Protein AF-A0A970XCH8-F1 (afdb_monomer_lite)

pLDDT: mean 86.99, std 11.62, range [52.06, 97.81]

Structure (mmCIF, N/CA/C/O backbone):
data_AF-A0A970XCH8-F1
#
_entry.id   AF-A0A970XCH8-F1
#
loop_
_atom_site.group_PDB
_atom_site.id
_atom_site.type_symbol
_atom_site.label_atom_id
_atom_site.label_alt_id
_atom_site.label_comp_id
_atom_site.label_asym_id
_atom_site.label_entity_id
_atom_site.label_seq_id
_atom_site.pdbx_PDB_ins_code
_atom_site.Cartn_x
_atom_site.Cartn_y
_atom_site.Cartn_z
_atom_site.occupancy
_atom_site.B_iso_or_equiv
_atom_site.auth_seq_id
_atom_site.auth_comp_id
_atom_site.auth_asym_id
_atom_site.auth_atom_id
_atom_site.pdbx_PDB_model_num
ATOM 1 N N . GLY A 1 1 ? -8.167 7.385 -9.456 1.00 76.62 1 GLY A N 1
ATOM 2 C CA . GLY A 1 1 ? -9.106 6.393 -8.897 1.00 76.62 1 GLY A CA 1
ATOM 3 C C . GLY A 1 1 ? -8.895 6.317 -7.401 1.00 76.62 1 GLY A C 1
ATOM 4 O O . GLY A 1 1 ? -7.996 6.985 -6.910 1.00 76.62 1 GLY A O 1
ATOM 5 N N . TRP A 1 2 ? -9.707 5.544 -6.682 1.00 89.06 2 TRP A N 1
ATOM 6 C CA . TRP A 1 2 ? -9.371 5.169 -5.305 1.00 89.06 2 TRP A CA 1
ATOM 7 C C . TRP A 1 2 ? -8.299 4.080 -5.329 1.00 89.06 2 TRP A C 1
ATOM 9 O O . TRP A 1 2 ? -8.324 3.217 -6.204 1.00 89.06 2 TRP A O 1
ATOM 19 N N . GLU A 1 3 ? -7.374 4.124 -4.376 1.00 94.06 3 GLU A N 1
ATOM 20 C CA . GLU A 1 3 ? -6.259 3.183 -4.306 1.00 94.06 3 GLU A CA 1
ATOM 21 C C . GLU A 1 3 ? -6.601 2.025 -3.360 1.00 94.06 3 GLU A C 1
ATOM 23 O O . GLU A 1 3 ? -7.026 2.237 -2.219 1.00 94.06 3 GLU A O 1
ATOM 28 N N . HIS A 1 4 ? -6.395 0.795 -3.831 1.00 96.19 4 HIS A N 1
ATOM 29 C CA . HIS A 1 4 ? -6.577 -0.416 -3.038 1.00 96.19 4 HIS A CA 1
ATOM 30 C C . HIS A 1 4 ? -5.249 -1.163 -2.962 1.00 96.19 4 HIS A C 1
ATOM 32 O O . HIS A 1 4 ? -4.739 -1.633 -3.980 1.00 96.19 4 HIS A O 1
ATOM 38 N N . SER A 1 5 ? -4.705 -1.322 -1.756 1.00 96.06 5 SER A N 1
ATOM 39 C CA . SER A 1 5 ? -3.358 -1.865 -1.540 1.00 96.06 5 SER A CA 1
ATOM 40 C C . SER A 1 5 ? -3.157 -3.220 -2.225 1.00 96.06 5 SER A C 1
ATOM 42 O O . SER A 1 5 ? -2.187 -3.399 -2.954 1.00 96.06 5 SER A O 1
ATOM 44 N N . VAL A 1 6 ? -4.120 -4.138 -2.089 1.00 96.00 6 VAL A N 1
ATOM 45 C CA . VAL A 1 6 ? -4.068 -5.478 -2.711 1.00 96.00 6 VAL A CA 1
ATOM 46 C C . VAL A 1 6 ? -4.098 -5.425 -4.242 1.00 96.00 6 VAL A C 1
ATOM 48 O O . VAL A 1 6 ? -3.412 -6.205 -4.894 1.00 96.00 6 VAL A O 1
ATOM 51 N N . ALA A 1 7 ? -4.843 -4.491 -4.839 1.00 96.44 7 ALA A N 1
ATOM 52 C CA . ALA A 1 7 ? -4.848 -4.330 -6.291 1.00 96.44 7 ALA A CA 1
ATOM 53 C C . ALA A 1 7 ? -3.484 -3.814 -6.771 1.00 96.44 7 ALA A C 1
ATOM 55 O O . ALA A 1 7 ? -2.916 -4.313 -7.743 1.00 96.44 7 ALA A O 1
ATOM 56 N N . ASN A 1 8 ? -2.906 -2.869 -6.031 1.00 95.88 8 ASN A N 1
ATOM 57 C CA . ASN A 1 8 ? -1.614 -2.277 -6.358 1.00 95.88 8 ASN A CA 1
ATOM 58 C C . ASN A 1 8 ? -0.458 -3.277 -6.203 1.00 95.88 8 ASN A C 1
ATOM 60 O O . ASN A 1 8 ? 0.506 -3.198 -6.964 1.00 95.88 8 ASN A O 1
ATOM 64 N N . MET A 1 9 ? -0.579 -4.258 -5.297 1.00 95.75 9 MET A N 1
ATOM 65 C CA . MET A 1 9 ? 0.337 -5.407 -5.192 1.00 95.75 9 MET A CA 1
ATOM 66 C C . MET A 1 9 ? 0.357 -6.287 -6.447 1.00 95.75 9 MET A C 1
ATOM 68 O O . MET A 1 9 ? 1.323 -7.016 -6.646 1.00 95.75 9 MET A O 1
ATOM 72 N N . TYR A 1 10 ? -0.666 -6.226 -7.301 1.00 95.25 10 TYR A N 1
ATOM 73 C CA . TYR A 1 10 ? -0.659 -6.899 -8.598 1.00 95.25 10 TYR A CA 1
ATOM 74 C C . TYR A 1 10 ? -0.209 -5.954 -9.717 1.00 95.25 10 TYR A C 1
ATOM 76 O O . TYR A 1 10 ? 0.752 -6.243 -10.430 1.00 95.25 10 TYR A O 1
ATOM 84 N N . PHE A 1 11 ? -0.871 -4.803 -9.856 1.00 94.06 11 PHE A N 1
ATOM 85 C CA . PHE A 1 11 ? -0.683 -3.933 -11.018 1.00 94.06 11 PHE A CA 1
ATOM 86 C C . PHE A 1 11 ? 0.710 -3.306 -11.097 1.00 94.06 11 PHE A C 1
ATOM 88 O O . PHE A 1 11 ? 1.292 -3.259 -12.181 1.00 94.06 11 PHE A O 1
ATOM 95 N N . VAL A 1 12 ? 1.267 -2.841 -9.974 1.00 93.19 12 VAL A N 1
ATOM 96 C CA . VAL A 1 12 ? 2.572 -2.162 -9.992 1.00 93.19 12 VAL A CA 1
ATOM 97 C C . VAL A 1 12 ? 3.714 -3.154 -10.247 1.00 93.19 12 VAL A C 1
ATOM 99 O O . VAL A 1 12 ? 4.528 -2.877 -11.130 1.00 93.19 12 VAL A O 1
ATOM 102 N N . PRO A 1 13 ? 3.769 -4.335 -9.593 1.00 93.69 13 PRO A N 1
ATOM 103 C CA . PRO A 1 13 ? 4.734 -5.374 -9.954 1.00 93.69 13 PRO A CA 1
ATOM 104 C C . PRO A 1 13 ? 4.594 -5.878 -11.391 1.00 93.69 13 PRO A C 1
ATOM 106 O O . PRO A 1 13 ? 5.606 -6.062 -12.065 1.00 93.69 13 PRO A O 1
ATOM 109 N N . ALA A 1 14 ? 3.369 -6.051 -11.898 1.00 92.88 14 ALA A N 1
ATOM 110 C CA . ALA A 1 14 ? 3.156 -6.426 -13.295 1.00 92.88 14 ALA A CA 1
ATOM 111 C C . ALA A 1 14 ? 3.728 -5.370 -14.257 1.00 92.88 14 ALA A C 1
ATOM 113 O O . ALA A 1 14 ? 4.415 -5.719 -15.216 1.00 92.88 14 ALA A O 1
ATOM 114 N N . GLY A 1 15 ? 3.515 -4.083 -13.964 1.00 91.19 15 GLY A N 1
ATOM 115 C CA . GLY A 1 15 ? 4.109 -2.978 -14.717 1.00 91.19 15 GLY A CA 1
ATOM 116 C C . GLY A 1 15 ? 5.638 -2.962 -14.651 1.00 91.19 15 GLY A C 1
ATOM 117 O O . GLY A 1 15 ? 6.287 -2.795 -15.679 1.00 91.19 15 GLY A O 1
ATOM 118 N N . LEU A 1 16 ? 6.220 -3.184 -13.468 1.00 91.94 16 LEU A N 1
ATOM 119 C CA . LEU A 1 16 ? 7.674 -3.262 -13.267 1.00 91.94 16 LEU A CA 1
ATOM 120 C C . LEU A 1 16 ? 8.313 -4.391 -14.084 1.00 91.94 16 LEU A C 1
ATOM 122 O O . LEU A 1 16 ? 9.345 -4.186 -14.720 1.00 91.94 16 LEU A O 1
ATOM 12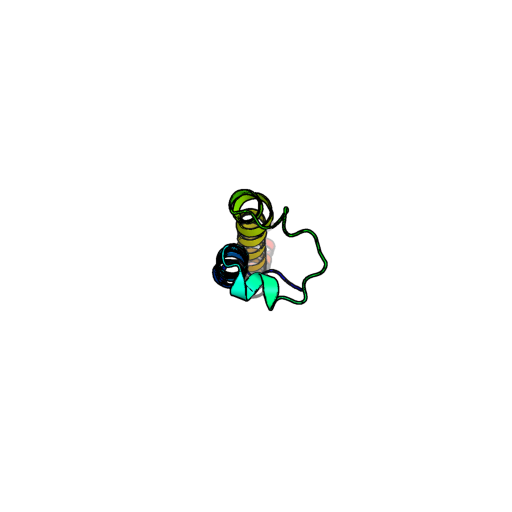6 N N . LEU A 1 17 ? 7.697 -5.574 -14.090 1.00 92.12 17 LEU A N 1
ATOM 127 C CA . LEU A 1 17 ? 8.186 -6.717 -14.864 1.00 92.12 17 LEU A CA 1
ATOM 128 C C . LEU A 1 17 ? 8.038 -6.488 -16.373 1.00 92.12 17 LEU A C 1
ATOM 130 O O . LEU A 1 17 ? 8.943 -6.831 -17.131 1.00 92.12 17 LEU A O 1
ATOM 134 N N . ALA A 1 18 ? 6.932 -5.879 -16.811 1.00 90.56 18 ALA A N 1
ATOM 135 C CA . ALA A 1 18 ? 6.726 -5.527 -18.214 1.00 90.56 18 ALA A CA 1
ATOM 136 C C . ALA A 1 18 ? 7.729 -4.466 -18.694 1.00 90.56 18 ALA A C 1
ATOM 138 O O . ALA A 1 18 ? 8.255 -4.580 -19.796 1.00 90.56 18 ALA A O 1
ATOM 139 N N . ALA A 1 19 ? 8.048 -3.476 -17.855 1.00 86.62 19 ALA A N 1
ATOM 140 C CA . ALA A 1 19 ? 9.049 -2.453 -18.155 1.00 86.62 19 ALA A CA 1
ATOM 141 C C . ALA A 1 19 ? 10.472 -3.026 -18.291 1.00 86.62 19 ALA A C 1
ATOM 143 O O . ALA A 1 19 ? 11.282 -2.479 -19.033 1.00 86.62 19 ALA A O 1
ATOM 144 N N . GLY A 1 20 ? 10.771 -4.139 -17.613 1.00 85.44 20 GLY A N 1
ATOM 145 C CA . GLY A 1 20 ? 12.046 -4.854 -17.731 1.00 85.44 20 GLY A CA 1
ATOM 146 C C . GLY A 1 20 ? 12.184 -5.728 -18.983 1.00 85.44 20 GLY A C 1
ATOM 147 O O . GLY A 1 20 ? 13.207 -6.387 -19.145 1.00 85.44 20 GLY A O 1
ATOM 148 N N . ASN A 1 21 ? 11.175 -5.775 -19.856 1.00 88.88 21 ASN A N 1
ATOM 149 C CA . ASN A 1 21 ? 11.172 -6.595 -21.063 1.00 88.88 21 ASN A CA 1
ATOM 150 C C . ASN A 1 21 ? 11.034 -5.715 -22.310 1.00 88.88 21 ASN A C 1
ATOM 152 O O . ASN A 1 21 ? 10.032 -5.027 -22.502 1.00 88.88 21 ASN A O 1
ATOM 156 N N . GLU A 1 22 ? 12.024 -5.795 -23.195 1.00 84.00 22 GLU A N 1
ATOM 157 C CA . GLU A 1 22 ? 12.117 -4.940 -24.381 1.00 84.00 22 GLU A CA 1
ATOM 158 C C . GLU A 1 22 ? 10.948 -5.117 -25.359 1.00 84.00 22 GLU A C 1
ATOM 160 O O . GLU A 1 22 ? 10.489 -4.137 -25.940 1.00 84.00 22 GLU A O 1
ATOM 165 N N . ALA A 1 23 ? 10.413 -6.333 -25.514 1.00 87.19 23 ALA A N 1
ATOM 166 C CA . ALA A 1 23 ? 9.278 -6.585 -26.400 1.00 87.19 23 ALA A CA 1
ATOM 167 C C . ALA A 1 23 ? 7.989 -5.947 -25.861 1.00 87.19 23 ALA A C 1
ATOM 169 O O . ALA A 1 23 ? 7.227 -5.349 -26.623 1.00 87.19 23 ALA A O 1
ATOM 170 N N . TYR A 1 24 ? 7.761 -6.026 -24.546 1.00 87.00 24 TYR A N 1
ATOM 171 C CA . TYR A 1 24 ? 6.623 -5.359 -23.912 1.00 87.00 24 TYR A CA 1
ATOM 172 C C . TYR A 1 24 ? 6.783 -3.841 -23.920 1.00 87.00 24 TYR A C 1
ATOM 174 O O . TYR A 1 24 ? 5.804 -3.147 -24.178 1.00 87.00 24 TYR A O 1
ATOM 182 N N . LEU A 1 25 ? 7.995 -3.323 -23.710 1.00 83.25 25 LEU A N 1
ATOM 183 C CA . LEU A 1 25 ? 8.273 -1.889 -23.760 1.00 83.25 25 LEU A CA 1
ATOM 184 C C . LEU A 1 25 ? 8.091 -1.320 -25.176 1.00 83.25 25 LEU A C 1
ATOM 186 O O . LEU A 1 25 ? 7.452 -0.281 -25.328 1.00 83.25 25 LEU A O 1
ATOM 190 N N . ALA A 1 26 ? 8.563 -2.027 -26.207 1.00 83.31 26 ALA A N 1
ATOM 191 C CA . ALA A 1 26 ? 8.394 -1.645 -27.612 1.00 83.31 26 ALA A CA 1
ATOM 192 C C . ALA A 1 26 ? 6.932 -1.718 -28.081 1.00 83.31 26 ALA A C 1
ATOM 194 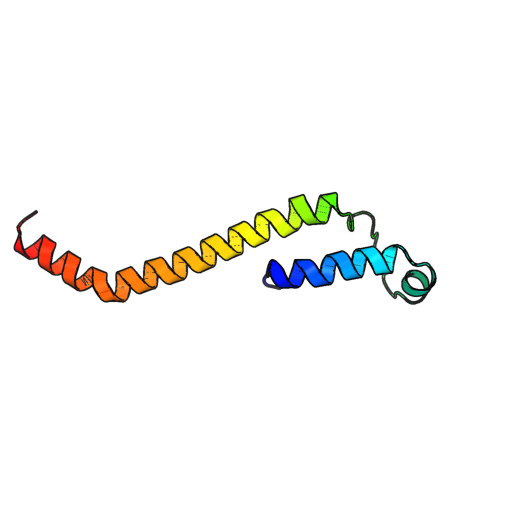O O . ALA A 1 26 ? 6.495 -0.903 -28.893 1.00 83.31 26 ALA A O 1
ATOM 195 N N . ALA A 1 27 ? 6.159 -2.676 -27.562 1.00 85.56 27 ALA A N 1
ATOM 196 C CA . ALA A 1 27 ? 4.716 -2.753 -27.790 1.00 85.56 27 ALA A CA 1
ATOM 197 C C . ALA A 1 27 ? 3.927 -1.735 -26.949 1.00 85.56 27 ALA A C 1
ATOM 199 O O . ALA A 1 27 ? 2.751 -1.469 -27.222 1.00 85.56 27 ALA A O 1
ATOM 200 N N . SER A 1 28 ? 4.548 -1.177 -25.909 1.00 79.12 28 SER A N 1
ATOM 201 C CA . SER A 1 28 ? 3.904 -0.217 -25.032 1.00 79.12 28 SER A CA 1
ATOM 202 C C . SER A 1 28 ? 3.726 1.120 -25.754 1.00 79.12 28 SER A C 1
ATOM 204 O O . SER A 1 28 ? 4.643 1.658 -26.365 1.00 79.12 28 SER A O 1
ATOM 206 N N . LYS A 1 29 ? 2.521 1.692 -25.676 1.00 78.75 29 LYS A N 1
ATOM 207 C CA . LYS A 1 29 ? 2.233 3.043 -26.193 1.00 78.75 29 LYS A CA 1
ATOM 208 C C . LYS A 1 29 ? 2.563 4.136 -25.171 1.00 78.75 29 LYS A C 1
ATOM 210 O O . LYS A 1 29 ? 2.048 5.249 -25.275 1.00 78.75 29 LYS A O 1
ATOM 215 N N . PHE A 1 30 ? 3.344 3.816 -24.140 1.00 70.38 30 PHE A N 1
ATOM 216 C CA . PHE A 1 30 ? 3.678 4.778 -23.100 1.00 70.38 30 PHE A CA 1
ATOM 217 C C . PHE A 1 30 ? 4.716 5.764 -23.641 1.00 70.38 30 PHE A C 1
ATOM 219 O O . PHE A 1 30 ? 5.859 5.410 -23.895 1.00 70.38 30 PHE A O 1
ATOM 226 N N . ALA A 1 31 ? 4.298 7.019 -23.817 1.00 55.91 31 ALA A N 1
ATOM 227 C CA . ALA A 1 31 ? 5.178 8.137 -24.171 1.00 55.91 31 ALA A CA 1
ATOM 228 C C . ALA A 1 31 ? 5.920 8.721 -22.952 1.00 55.91 31 ALA A C 1
ATOM 230 O O . ALA A 1 31 ? 6.766 9.599 -23.094 1.00 55.91 31 ALA A O 1
ATOM 231 N N . SER A 1 32 ? 5.543 8.291 -21.747 1.00 62.28 32 SER A N 1
ATOM 232 C CA . SER A 1 32 ? 5.911 8.918 -20.484 1.00 62.28 32 SER A CA 1
ATOM 233 C C . SER A 1 32 ? 7.096 8.235 -19.824 1.00 62.28 32 SER A C 1
ATOM 235 O O . 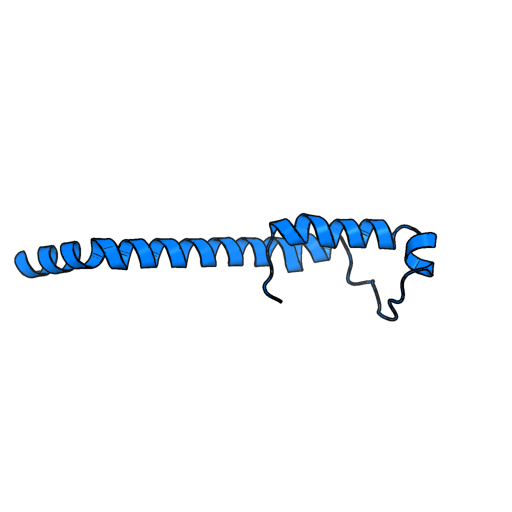SER A 1 32 ? 7.160 7.009 -19.767 1.00 62.28 32 SER A O 1
ATOM 237 N N . ASP A 1 33 ? 7.964 9.058 -19.248 1.00 75.50 33 ASP A N 1
ATOM 238 C CA . ASP A 1 33 ? 9.053 8.657 -18.372 1.00 75.50 33 ASP A CA 1
ATOM 239 C C . ASP A 1 33 ? 8.598 7.628 -17.315 1.00 75.50 33 ASP A C 1
ATOM 241 O O . ASP A 1 33 ? 7.795 7.922 -16.427 1.00 75.50 33 ASP A O 1
ATOM 245 N N . ILE A 1 34 ? 9.112 6.402 -17.434 1.00 82.44 34 ILE A N 1
ATOM 246 C CA . ILE A 1 34 ? 8.877 5.298 -16.494 1.00 82.44 34 ILE A CA 1
ATOM 247 C C . ILE A 1 34 ? 9.891 5.294 -15.339 1.00 82.44 34 ILE A C 1
ATOM 249 O O . ILE A 1 34 ? 9.881 4.369 -14.530 1.00 82.44 34 ILE A O 1
ATOM 253 N N . SER A 1 35 ? 10.731 6.328 -15.199 1.00 83.94 35 SER A N 1
ATOM 254 C CA . SER A 1 35 ? 11.723 6.456 -14.117 1.00 83.94 35 SER A CA 1
ATOM 255 C C . SER A 1 35 ? 11.119 6.371 -12.713 1.00 83.94 35 SER A C 1
ATOM 257 O O . SER A 1 35 ? 11.773 5.922 -11.771 1.00 83.94 35 SER A O 1
ATOM 259 N N . ALA A 1 36 ? 9.854 6.770 -12.554 1.00 86.00 36 ALA A N 1
ATOM 260 C CA . ALA A 1 36 ? 9.141 6.686 -11.285 1.00 86.00 36 ALA A C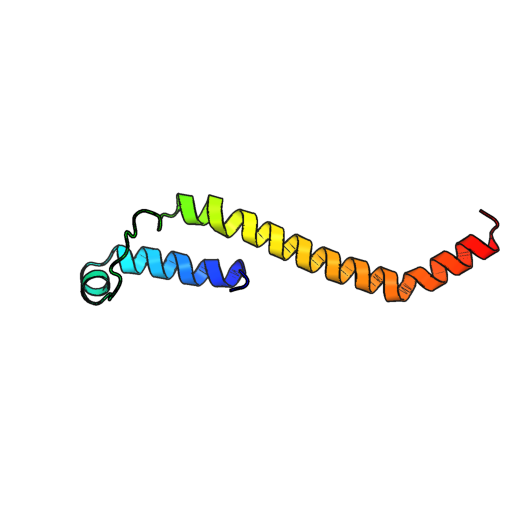A 1
ATOM 261 C C . ALA A 1 36 ? 8.699 5.254 -10.930 1.00 86.00 36 ALA A C 1
ATOM 263 O O . ALA A 1 36 ? 8.448 4.978 -9.751 1.00 86.00 36 ALA A O 1
ATOM 264 N N . LEU A 1 37 ? 8.618 4.350 -11.913 1.00 89.12 37 LEU A N 1
ATOM 265 C CA . LEU A 1 37 ? 8.212 2.958 -11.742 1.00 89.12 37 LEU A CA 1
ATOM 266 C C . LEU A 1 37 ? 9.393 2.144 -11.203 1.00 89.12 37 LEU A C 1
ATOM 268 O O . LEU A 1 37 ? 10.097 1.451 -11.929 1.00 89.12 37 LEU A O 1
ATOM 272 N N . THR A 1 38 ? 9.619 2.249 -9.896 1.00 92.50 38 THR A N 1
ATOM 273 C CA . THR A 1 38 ? 10.652 1.499 -9.172 1.00 92.50 38 THR A CA 1
ATOM 274 C C . THR A 1 38 ? 10.051 0.786 -7.969 1.00 92.50 38 THR A C 1
ATOM 276 O O . THR A 1 38 ? 9.047 1.229 -7.406 1.00 92.50 38 THR A O 1
ATOM 279 N N . TRP A 1 39 ? 10.698 -0.289 -7.515 1.00 92.69 39 TRP A N 1
ATOM 280 C CA . TRP A 1 39 ? 10.314 -0.985 -6.282 1.00 92.69 39 TRP A CA 1
ATOM 281 C C . TRP A 1 39 ? 10.318 -0.060 -5.056 1.00 92.69 39 TRP A C 1
ATOM 283 O O . TRP A 1 39 ? 9.424 -0.143 -4.215 1.00 92.69 39 TRP A O 1
ATOM 293 N N . GLY A 1 40 ? 11.283 0.865 -4.983 1.00 94.12 40 GLY A N 1
ATOM 294 C CA . GLY A 1 40 ? 11.373 1.848 -3.902 1.00 94.12 40 GLY A CA 1
ATOM 295 C C . GLY A 1 40 ? 10.205 2.836 -3.905 1.00 94.12 40 GLY A C 1
ATOM 296 O O . GLY A 1 40 ? 9.566 3.039 -2.871 1.00 94.12 40 GLY A O 1
ATOM 297 N N . SER A 1 41 ? 9.876 3.407 -5.070 1.00 93.38 41 SER A N 1
ATOM 298 C CA . SER A 1 41 ? 8.697 4.269 -5.227 1.00 93.38 41 SER A CA 1
ATOM 299 C C . SER A 1 41 ? 7.405 3.512 -4.931 1.00 93.38 41 SER A C 1
ATOM 301 O O . SER A 1 41 ? 6.546 4.042 -4.229 1.00 93.38 41 SER A O 1
ATOM 303 N N . PHE A 1 42 ? 7.272 2.272 -5.409 1.00 94.44 42 PHE A N 1
ATOM 304 C CA . PHE A 1 42 ? 6.106 1.435 -5.138 1.00 94.44 42 PHE A CA 1
ATOM 305 C C . PHE A 1 42 ? 5.895 1.242 -3.635 1.00 94.44 42 PHE A C 1
ATOM 307 O O . PHE A 1 42 ? 4.808 1.519 -3.136 1.00 94.44 42 PHE A O 1
ATOM 314 N N . PHE A 1 43 ? 6.927 0.836 -2.894 1.00 95.12 43 PHE A N 1
ATOM 315 C CA . PHE A 1 43 ? 6.784 0.563 -1.466 1.00 95.12 43 PHE A CA 1
ATOM 316 C C . PHE A 1 43 ? 6.519 1.835 -0.646 1.00 95.12 43 PHE A C 1
ATOM 318 O O . PHE A 1 43 ? 5.554 1.894 0.118 1.00 95.12 43 PHE A O 1
ATOM 325 N N . LEU A 1 44 ? 7.348 2.869 -0.827 1.00 95.50 44 LEU A N 1
ATOM 326 C CA . LEU A 1 44 ? 7.327 4.066 0.020 1.00 95.50 44 LEU A CA 1
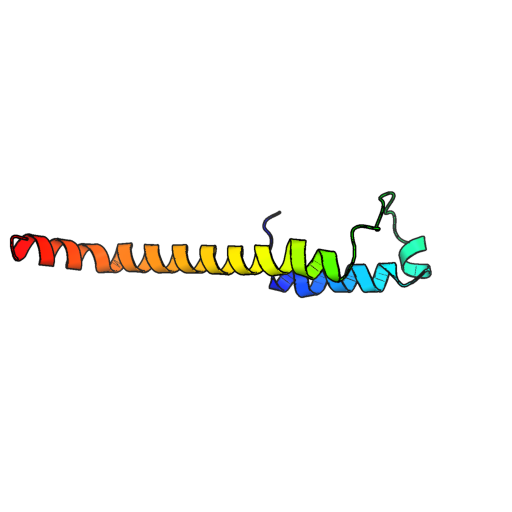ATOM 327 C C . LEU A 1 44 ? 6.228 5.060 -0.357 1.00 95.50 44 LEU A C 1
ATOM 329 O O . LEU A 1 44 ? 5.661 5.703 0.523 1.00 95.50 44 LEU A O 1
ATOM 333 N N . LYS A 1 45 ? 5.937 5.213 -1.653 1.00 94.19 45 LYS A N 1
ATOM 334 C CA . LYS A 1 45 ? 5.020 6.250 -2.151 1.00 94.19 45 LYS A CA 1
ATOM 335 C C . LYS A 1 45 ? 3.633 5.720 -2.503 1.00 94.19 45 LYS A C 1
ATOM 337 O O . LYS A 1 45 ? 2.728 6.529 -2.672 1.00 94.19 45 LYS A O 1
ATOM 342 N N . ASN A 1 46 ? 3.445 4.402 -2.606 1.00 94.94 46 ASN A N 1
ATOM 343 C CA . ASN A 1 46 ? 2.139 3.807 -2.894 1.00 94.94 46 ASN A CA 1
ATOM 344 C C . ASN A 1 46 ? 1.722 2.796 -1.815 1.00 94.94 46 ASN A C 1
ATOM 346 O O . ASN A 1 46 ? 0.771 3.052 -1.084 1.00 94.94 46 ASN A O 1
ATOM 350 N N . LEU A 1 47 ? 2.446 1.691 -1.645 1.00 95.88 47 LEU A N 1
ATOM 351 C CA . LEU A 1 47 ? 1.975 0.569 -0.837 1.00 95.88 47 LEU A CA 1
ATOM 352 C C . LEU A 1 47 ? 1.773 0.930 0.639 1.00 95.88 47 LEU A C 1
ATOM 354 O O . LEU A 1 47 ? 0.710 0.644 1.191 1.00 95.88 47 LEU A O 1
ATOM 358 N N . LEU A 1 48 ? 2.754 1.583 1.269 1.00 96.56 48 LEU A N 1
ATOM 359 C CA . LEU A 1 48 ? 2.648 2.036 2.660 1.00 96.56 48 LEU A CA 1
ATOM 360 C C . LEU A 1 48 ? 1.480 3.015 2.883 1.00 96.56 48 LEU A C 1
ATOM 362 O O . LEU A 1 48 ? 0.597 2.694 3.685 1.00 96.56 48 LEU A O 1
ATOM 366 N N . PRO A 1 49 ? 1.412 4.176 2.199 1.00 96.69 49 PRO A N 1
ATOM 367 C CA . PRO A 1 49 ? 0.342 5.141 2.444 1.00 96.69 49 PRO A CA 1
ATOM 368 C C . PRO A 1 49 ? -1.044 4.598 2.076 1.00 96.69 49 PRO A C 1
ATOM 370 O O . PRO A 1 49 ? -2.003 4.855 2.801 1.00 96.69 49 PRO A O 1
ATOM 373 N N . VAL A 1 50 ? -1.166 3.805 1.006 1.00 97.38 50 VAL A N 1
ATOM 374 C CA . VAL A 1 50 ? -2.452 3.217 0.594 1.00 97.38 50 VAL A CA 1
ATOM 375 C C . VAL A 1 50 ? -2.923 2.171 1.600 1.00 97.38 50 VAL A C 1
ATOM 377 O O . VAL A 1 50 ? -4.096 2.163 1.962 1.00 97.38 50 VAL A O 1
ATOM 380 N N . THR A 1 51 ? -2.022 1.334 2.120 1.00 97.50 51 THR A N 1
ATOM 381 C CA . THR A 1 51 ? -2.374 0.347 3.154 1.00 97.50 51 THR A CA 1
ATOM 382 C C . THR A 1 51 ? -2.849 1.032 4.433 1.00 97.50 51 THR A C 1
ATOM 384 O O . THR A 1 51 ? -3.872 0.637 4.992 1.00 97.50 51 THR A O 1
ATOM 387 N N . LEU A 1 52 ? -2.163 2.095 4.866 1.00 97.75 52 LEU A N 1
ATOM 388 C CA . LEU A 1 52 ? -2.591 2.897 6.015 1.00 97.75 52 LEU A CA 1
ATOM 389 C C . LEU A 1 52 ? -3.951 3.556 5.763 1.00 97.75 52 LEU A C 1
ATOM 391 O O . LEU A 1 52 ? -4.829 3.489 6.619 1.00 97.75 52 LEU A O 1
ATOM 395 N N . GLY A 1 53 ? -4.161 4.130 4.577 1.00 96.88 53 GLY A N 1
ATOM 396 C CA . GLY A 1 53 ? -5.442 4.718 4.186 1.00 96.88 53 GLY A CA 1
ATOM 397 C C . GLY A 1 53 ? -6.583 3.698 4.168 1.00 96.88 53 GLY A C 1
ATOM 398 O O . GLY A 1 53 ? -7.663 3.979 4.684 1.00 96.88 53 GLY A O 1
ATOM 399 N N . ASN A 1 54 ? -6.348 2.495 3.636 1.00 97.69 54 ASN A N 1
ATOM 400 C CA . ASN A 1 54 ? -7.337 1.414 3.629 1.00 97.69 54 ASN A CA 1
ATOM 401 C C . ASN A 1 54 ? -7.657 0.930 5.057 1.00 97.69 54 ASN A C 1
ATOM 403 O O . ASN A 1 54 ? -8.829 0.728 5.375 1.00 97.69 54 ASN A O 1
ATOM 407 N N . LEU A 1 55 ? -6.653 0.813 5.936 1.00 97.75 55 LEU A N 1
ATOM 408 C CA . LEU A 1 55 ? -6.847 0.452 7.345 1.00 97.75 55 LEU A CA 1
ATOM 409 C C . LEU A 1 55 ? -7.653 1.514 8.101 1.00 97.75 55 LEU A C 1
ATOM 411 O O . LEU A 1 55 ? -8.610 1.179 8.800 1.00 97.75 55 LEU A O 1
ATOM 415 N N . VAL A 1 56 ? -7.288 2.790 7.957 1.00 97.81 56 VAL A N 1
ATOM 416 C CA . VAL A 1 56 ? -8.003 3.909 8.584 1.00 97.81 56 VAL A CA 1
ATOM 417 C C . VAL A 1 56 ? -9.437 3.978 8.065 1.00 97.81 56 VAL A C 1
ATOM 419 O O . VAL A 1 56 ? -10.363 4.050 8.868 1.00 97.81 56 VAL A O 1
ATOM 422 N N . GLY A 1 57 ? -9.642 3.876 6.749 1.00 95.75 57 GLY A N 1
ATOM 423 C CA . GLY A 1 57 ? -10.974 3.874 6.142 1.00 95.75 57 GLY A CA 1
ATOM 424 C C . GLY A 1 57 ? -11.863 2.747 6.672 1.00 95.75 57 GLY A C 1
ATOM 425 O O . GLY A 1 57 ? -13.000 2.996 7.071 1.00 95.75 57 GLY A O 1
ATOM 426 N N . GLY A 1 58 ? -11.327 1.525 6.758 1.00 95.56 58 GLY A N 1
ATOM 427 C CA . GLY A 1 58 ? -12.037 0.386 7.346 1.00 95.56 58 GLY A CA 1
ATOM 428 C C . GLY A 1 58 ? -12.345 0.585 8.832 1.00 95.56 58 GLY A C 1
ATOM 429 O O . GLY A 1 58 ? -13.467 0.343 9.272 1.00 95.56 58 GLY A O 1
ATOM 430 N N . SER A 1 59 ? -11.380 1.093 9.600 1.00 97.19 59 SER A N 1
ATOM 431 C CA . SER A 1 59 ? -11.527 1.313 11.045 1.00 97.19 59 SER A CA 1
ATOM 432 C C . SER A 1 59 ? -12.576 2.378 11.364 1.00 97.19 59 SER A C 1
ATOM 434 O O . SER A 1 59 ? -13.379 2.196 12.276 1.00 97.19 59 SER A O 1
ATOM 436 N N . VAL A 1 60 ? -12.608 3.469 10.593 1.00 97.44 60 VAL A N 1
ATOM 437 C CA . VAL A 1 60 ? -13.613 4.534 10.731 1.00 97.44 60 VAL A CA 1
ATOM 438 C C . VAL A 1 60 ? -15.008 3.998 10.424 1.00 97.44 60 VAL A C 1
ATOM 440 O O . VAL A 1 60 ? -15.929 4.236 11.203 1.00 97.44 60 VAL A O 1
ATOM 443 N N . LEU A 1 61 ? -15.169 3.232 9.339 1.00 96.88 61 LEU A N 1
ATOM 444 C CA . LEU A 1 61 ? -16.456 2.629 8.986 1.00 96.88 61 LEU A CA 1
ATOM 445 C C . LEU A 1 61 ? -16.969 1.717 10.110 1.00 96.88 61 LEU A C 1
ATOM 447 O O . LEU A 1 61 ? -18.117 1.845 10.538 1.00 96.88 61 LEU A O 1
ATOM 451 N N . VAL A 1 62 ? -16.116 0.821 10.614 1.00 96.31 62 VAL A N 1
ATOM 452 C CA . VAL A 1 62 ? -16.473 -0.102 11.701 1.00 96.31 62 VAL A CA 1
ATOM 453 C C . VAL A 1 62 ? -16.788 0.672 12.982 1.00 96.31 62 VAL A C 1
ATOM 455 O O . VAL A 1 62 ? -17.836 0.443 13.583 1.00 96.31 62 VAL A O 1
ATOM 458 N N . GLY A 1 63 ? -15.947 1.631 13.374 1.00 95.19 63 GLY A N 1
ATOM 459 C CA . GLY A 1 63 ? -16.146 2.437 14.582 1.00 95.19 63 GLY A CA 1
ATOM 460 C C . GLY A 1 63 ? -17.453 3.231 14.564 1.00 95.19 63 GLY A C 1
ATOM 461 O O . GLY A 1 63 ? -18.208 3.200 15.536 1.00 95.19 63 GLY A O 1
ATOM 462 N N . LEU A 1 64 ? -17.768 3.881 13.440 1.00 95.12 64 LEU A N 1
ATOM 463 C CA . LEU A 1 64 ? -19.0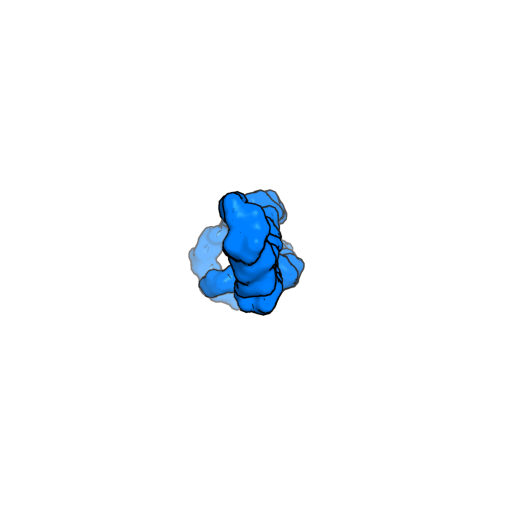33 4.601 13.265 1.00 95.12 64 LEU A CA 1
ATOM 464 C C . LEU A 1 64 ? -20.236 3.656 13.274 1.00 95.12 64 LEU A C 1
ATOM 466 O O . LEU A 1 64 ? -21.263 3.994 13.857 1.00 95.12 64 LEU A O 1
ATOM 470 N N . SER A 1 65 ? -20.105 2.465 12.687 1.00 94.81 65 SER A N 1
ATOM 471 C CA . SER A 1 65 ? -21.168 1.453 12.699 1.00 94.81 65 SER A CA 1
ATOM 472 C C . SER A 1 65 ? -21.472 0.984 14.125 1.00 94.81 65 SER A C 1
ATOM 474 O O . SER A 1 65 ? -22.633 0.950 14.531 1.00 94.81 65 SER A O 1
ATOM 476 N N . TYR A 1 66 ? -20.438 0.695 14.921 1.00 93.62 66 TYR A N 1
ATOM 477 C CA . TYR A 1 66 ? -20.593 0.329 16.333 1.00 93.62 66 TYR A CA 1
ATOM 478 C C . TYR A 1 66 ? -21.209 1.459 17.160 1.00 93.62 66 TYR A C 1
ATOM 480 O O . TYR A 1 66 ? -22.126 1.212 17.943 1.00 93.62 66 TYR A O 1
ATOM 488 N N . TRP A 1 67 ? -20.748 2.698 16.974 1.00 91.56 67 TRP A N 1
ATOM 489 C CA . TRP A 1 67 ? -21.320 3.854 17.664 1.00 91.56 67 TRP A CA 1
ATOM 490 C C . TRP A 1 67 ? -22.788 4.079 17.289 1.00 91.56 67 TRP A C 1
ATOM 492 O O . TRP A 1 67 ? -23.607 4.352 18.161 1.00 91.56 67 TRP A O 1
ATOM 502 N N . PHE A 1 68 ? -23.151 3.915 16.018 1.00 91.00 68 PHE A N 1
ATOM 503 C CA . PHE A 1 68 ? -24.531 4.086 15.571 1.00 91.00 68 PHE A CA 1
ATOM 504 C C . PHE A 1 68 ? -25.479 3.041 16.178 1.00 91.00 68 PHE A C 1
ATOM 506 O O . PHE A 1 68 ? -26.596 3.380 16.567 1.00 91.00 68 PHE A O 1
ATOM 513 N N . ILE A 1 69 ? -25.027 1.787 16.291 1.00 92.25 69 ILE A N 1
ATOM 514 C CA . ILE A 1 69 ? -25.830 0.682 16.834 1.00 92.25 69 ILE A CA 1
ATOM 515 C C . ILE A 1 69 ? -25.923 0.758 18.363 1.00 92.25 69 ILE A C 1
ATOM 517 O O . ILE A 1 69 ? -27.022 0.725 18.909 1.00 92.25 69 ILE A O 1
ATOM 521 N N . TYR A 1 70 ? -24.791 0.881 19.061 1.00 88.56 70 TYR A N 1
ATOM 522 C CA . TYR A 1 70 ? -24.727 0.729 20.523 1.00 88.56 70 TYR A CA 1
ATOM 523 C C . TYR A 1 70 ? -24.601 2.053 21.284 1.00 88.56 70 TYR A C 1
ATOM 525 O O . TYR A 1 70 ? -24.909 2.128 22.473 1.00 88.56 70 TYR A O 1
ATOM 533 N N . GLY A 1 71 ? -24.180 3.131 20.620 1.00 80.06 71 GLY A N 1
ATOM 534 C CA . GLY A 1 71 ? -23.926 4.421 21.265 1.00 80.06 71 GLY A CA 1
ATOM 535 C C . GLY A 1 71 ? -25.179 5.084 21.843 1.00 80.06 71 GLY A C 1
ATOM 536 O O . GLY A 1 71 ? -25.067 5.871 22.780 1.00 80.06 71 GLY A O 1
ATOM 537 N N . ARG A 1 72 ? -26.385 4.749 21.355 1.00 70.88 72 ARG A N 1
ATOM 538 C CA . ARG A 1 72 ? -27.651 5.259 21.924 1.00 70.88 72 ARG A CA 1
ATOM 539 C C . ARG A 1 72 ? -27.966 4.685 23.300 1.00 70.88 72 ARG A C 1
ATOM 541 O O . ARG A 1 72 ? -28.485 5.424 24.137 1.00 70.88 72 ARG A O 1
ATOM 548 N N . ASP A 1 73 ? -27.671 3.413 23.532 1.00 69.75 73 ASP A N 1
ATOM 549 C CA . ASP A 1 73 ? -27.948 2.771 24.819 1.00 69.75 73 ASP A CA 1
ATOM 550 C C . ASP A 1 73 ? -26.919 3.199 25.867 1.00 69.75 73 ASP A C 1
ATOM 552 O O . ASP A 1 73 ? -27.289 3.471 27.006 1.00 69.75 73 ASP A O 1
ATOM 556 N N . ASP A 1 74 ? -25.666 3.408 25.453 1.00 66.88 74 ASP A N 1
ATOM 557 C CA . ASP A 1 74 ? -24.608 3.957 26.310 1.00 66.88 74 ASP A CA 1
ATOM 558 C C . ASP A 1 74 ? -24.891 5.420 26.717 1.00 66.88 74 ASP A C 1
ATOM 560 O O . ASP A 1 74 ? -24.726 5.797 27.877 1.00 66.88 74 ASP A O 1
ATOM 564 N N . MET A 1 75 ? -25.402 6.245 25.793 1.00 65.94 75 MET A N 1
ATOM 565 C CA . MET A 1 75 ? -25.827 7.628 26.074 1.00 65.94 75 MET A CA 1
ATOM 566 C C . MET A 1 75 ? -27.035 7.688 27.016 1.00 65.94 75 MET A C 1
ATOM 568 O O . MET A 1 75 ? -27.060 8.505 27.936 1.00 65.94 75 MET A O 1
ATOM 572 N N . LYS A 1 76 ? -28.036 6.820 26.817 1.00 62.81 76 LYS A N 1
ATOM 573 C CA . LYS A 1 76 ? -29.193 6.715 27.721 1.00 62.81 76 LYS A CA 1
ATOM 574 C C . LYS A 1 76 ? -28.789 6.215 29.102 1.00 62.81 76 LYS A C 1
ATOM 576 O O . LYS A 1 76 ? -29.277 6.751 30.093 1.00 62.81 76 LYS A O 1
ATOM 581 N N . ALA A 1 77 ? -27.900 5.223 29.164 1.00 67.38 77 ALA A N 1
ATOM 582 C CA . ALA A 1 77 ? -27.352 4.728 30.416 1.00 67.38 77 ALA A CA 1
ATOM 583 C C . ALA A 1 77 ? -26.647 5.863 31.160 1.00 67.38 77 ALA A C 1
ATOM 585 O O . ALA A 1 77 ? -27.045 6.153 32.279 1.00 67.38 77 ALA A O 1
ATOM 586 N N . LYS A 1 78 ? -25.707 6.579 30.525 1.00 69.62 78 LYS A N 1
ATOM 587 C CA . LYS A 1 78 ? -24.995 7.728 31.123 1.00 69.62 78 LYS A CA 1
ATOM 588 C C . LYS A 1 78 ? -25.935 8.834 31.610 1.00 69.62 78 LYS A C 1
ATOM 590 O O . LYS A 1 78 ? -25.790 9.281 32.744 1.00 69.62 78 LYS A O 1
ATOM 595 N N . ALA A 1 79 ? -26.949 9.190 30.818 1.00 69.06 79 ALA A N 1
ATOM 596 C CA . ALA A 1 79 ? -27.961 10.175 31.205 1.00 69.06 79 ALA A CA 1
ATOM 597 C C . ALA A 1 79 ? -28.801 9.738 32.423 1.00 69.06 79 ALA A C 1
ATOM 599 O O . ALA A 1 79 ? -29.177 10.575 33.240 1.00 69.06 79 ALA A O 1
ATOM 600 N N . ALA A 1 80 ? -29.072 8.437 32.582 1.00 66.12 80 ALA A N 1
ATOM 601 C CA . ALA A 1 80 ? -29.807 7.900 33.728 1.00 66.12 80 ALA A CA 1
ATOM 602 C C . ALA A 1 80 ? -28.979 7.864 35.029 1.00 66.12 80 ALA A C 1
ATOM 604 O O . ALA A 1 80 ? -29.562 7.872 36.110 1.00 66.12 80 ALA A O 1
ATOM 605 N N . ILE A 1 81 ? -27.641 7.850 34.945 1.00 76.88 81 ILE A N 1
ATOM 606 C CA . ILE A 1 81 ? -26.739 7.858 36.118 1.00 76.88 81 ILE A CA 1
ATOM 607 C C . ILE A 1 81 ? -26.333 9.278 36.556 1.00 76.88 81 ILE A C 1
ATOM 609 O O . ILE A 1 81 ? -25.550 9.415 37.494 1.00 76.88 81 ILE A O 1
ATOM 613 N N . GLY A 1 82 ? -26.855 10.330 35.911 1.00 57.47 82 GLY A N 1
ATOM 614 C CA . GLY A 1 82 ? -26.657 11.724 36.331 1.00 57.47 82 GLY A CA 1
ATOM 615 C C . GLY A 1 82 ? -25.200 12.204 36.321 1.00 57.47 82 GLY A C 1
ATOM 616 O O . GLY A 1 82 ? -24.836 13.035 37.153 1.00 57.47 82 GLY A O 1
ATOM 617 N N . LYS A 1 83 ? -24.368 11.664 35.425 1.00 52.06 83 LYS A N 1
ATOM 618 C CA . LYS A 1 83 ? -23.024 12.181 35.130 1.00 52.06 83 LYS A CA 1
ATOM 619 C C . LYS A 1 83 ? -23.005 12.896 33.790 1.00 52.06 83 LYS A C 1
ATOM 621 O O . LYS A 1 83 ? -23.626 12.362 32.846 1.00 52.06 83 LYS A O 1
#

Radius of gyration: 22.46 Å; chains: 1; bounding box: 42×19×64 Å

Sequence (83 aa):
GWEHSVANMYFVPAGLLAAGNEAYLAASKFASDISALTWGSFFLKNLLPVTLGNLVGGSVLVGLSYWFIYGRDDMKAKAAIGK

Foldseek 3Di:
DQADLVVLVPPLVVVVVLCVDPVSVVVDPDPDDCVCSDPVNSVPVHNVVSVVVVVVVVVVVVVVVCCVVCVVVVVVVVVVVPD

Secondary structure (DSSP, 8-state):
----HHHHHHHHHHHHHHHT-HHHHHH----S--TT-SHHHIIIIIIHHHHHHHHHHHHHHHHHHHHHHHHHHHHHHHHHTT-